Protein AF-A0A956R3V5-F1 (afdb_monomer)

pLDDT: mean 89.57, std 8.92, range [54.41, 97.88]

Foldseek 3Di:
DDDDDDDDDDCCVQPVVQVVCCVVPVGGDGDPALCVVCVVPNQDFQDADQFDFDDDDPVDPVQDKDKDKDWAQKDKGQQDSDVVQSVCRVVVDDDHDPSMDMQDVHTFMAIFIDDDPVDTRRRDPDDDSPDPDGGGRTSD

Secondary structure (DSSP, 8-state):
----------HHHH-HHHHHHHHHHS-------HHHHHTTSTT------S----------TT-----EEEE----EEE-S--HHHHHHHHH--SPPPTTEEE-TT-S-EEEE----SSS--SSSSS--TT-SSPPTTTT-

Structure (mmCIF, N/CA/C/O backbone):
data_AF-A0A956R3V5-F1
#
_entry.id   AF-A0A956R3V5-F1
#
loop_
_atom_site.group_PDB
_atom_site.id
_atom_site.type_symbol
_atom_site.label_atom_id
_atom_site.label_alt_id
_atom_site.label_comp_id
_atom_site.label_asym_id
_atom_site.label_entity_id
_atom_site.label_seq_id
_atom_site.pdbx_PDB_ins_code
_atom_site.Cartn_x
_atom_site.Cartn_y
_atom_site.Cartn_z
_atom_site.occupancy
_atom_site.B_iso_or_equiv
_atom_site.auth_seq_id
_atom_site.auth_comp_id
_atom_site.auth_asym_id
_atom_site.auth_atom_id
_atom_site.pdbx_PDB_model_num
ATOM 1 N N . ARG A 1 1 ? -3.798 -17.991 17.620 1.00 79.06 1 ARG A N 1
ATOM 2 C CA . ARG A 1 1 ? -3.211 -17.779 16.273 1.00 79.06 1 ARG A CA 1
ATOM 3 C C . ARG A 1 1 ? -3.857 -16.530 15.685 1.00 79.06 1 ARG A C 1
ATOM 5 O O . ARG A 1 1 ? -5.022 -16.311 15.993 1.00 79.06 1 ARG A O 1
ATOM 12 N N . ARG A 1 2 ? -3.120 -15.676 14.964 1.00 89.25 2 ARG A N 1
ATOM 13 C CA . ARG A 1 2 ? -3.731 -14.530 14.262 1.00 89.25 2 ARG A CA 1
ATOM 14 C C . ARG A 1 2 ? -4.440 -15.029 12.998 1.00 89.25 2 ARG A C 1
ATOM 16 O O . ARG A 1 2 ? -4.139 -16.130 12.544 1.00 89.25 2 ARG A O 1
ATOM 23 N N . LEU A 1 3 ? -5.392 -14.250 12.492 1.00 93.88 3 LEU A N 1
ATOM 24 C CA . LEU A 1 3 ? -6.035 -14.513 11.206 1.00 93.88 3 LEU A CA 1
ATOM 25 C C . LEU A 1 3 ? -5.148 -13.940 10.098 1.00 93.88 3 LEU A C 1
ATOM 27 O O . LEU A 1 3 ? -4.663 -12.817 10.227 1.00 93.88 3 LEU A O 1
ATOM 31 N N . GLU A 1 4 ? -4.921 -14.722 9.049 1.00 94.44 4 GLU A N 1
ATOM 32 C CA . GLU A 1 4 ? -4.066 -14.369 7.914 1.00 94.44 4 GLU A CA 1
ATOM 33 C C . GLU A 1 4 ? -4.952 -14.212 6.675 1.00 94.44 4 GLU A C 1
ATOM 35 O O . GLU A 1 4 ? -5.788 -15.073 6.399 1.00 94.44 4 GLU A O 1
ATOM 40 N N . ILE A 1 5 ? -4.803 -13.091 5.966 1.00 94.06 5 ILE A N 1
ATOM 41 C CA . ILE A 1 5 ? -5.626 -12.724 4.809 1.00 94.06 5 ILE A CA 1
ATOM 42 C C . ILE A 1 5 ? -4.683 -12.371 3.661 1.00 94.06 5 ILE A C 1
ATOM 44 O O . ILE A 1 5 ? -3.777 -11.560 3.839 1.00 94.06 5 ILE A O 1
ATOM 48 N N . ASN A 1 6 ? -4.927 -12.955 2.489 1.00 94.56 6 ASN A N 1
ATOM 49 C CA . ASN A 1 6 ? -4.299 -12.551 1.234 1.00 94.56 6 ASN A CA 1
ATOM 50 C C . ASN A 1 6 ? -5.351 -11.874 0.359 1.00 94.56 6 ASN A C 1
ATOM 52 O O . ASN A 1 6 ? -6.445 -12.412 0.192 1.00 94.56 6 ASN A O 1
ATOM 56 N N . ARG A 1 7 ? -5.014 -10.714 -0.208 1.00 93.81 7 ARG A N 1
ATOM 57 C CA . ARG A 1 7 ? -5.881 -9.972 -1.125 1.00 93.81 7 ARG A CA 1
ATOM 58 C C . ARG A 1 7 ? -5.042 -9.400 -2.259 1.00 93.81 7 ARG A C 1
ATOM 60 O O . ARG A 1 7 ? -4.039 -8.742 -2.002 1.00 93.81 7 ARG A O 1
ATOM 67 N N . GLN A 1 8 ? -5.467 -9.653 -3.490 1.00 94.94 8 GLN A N 1
ATOM 68 C CA . GLN A 1 8 ? -4.929 -9.008 -4.682 1.00 94.94 8 GLN A CA 1
ATOM 69 C C . GLN A 1 8 ? -5.801 -7.795 -5.002 1.00 94.94 8 GLN A C 1
ATOM 71 O O . GLN A 1 8 ? -7.025 -7.875 -4.913 1.00 94.94 8 GLN A O 1
ATOM 76 N N . ILE A 1 9 ? -5.172 -6.663 -5.310 1.00 96.00 9 ILE A N 1
ATOM 77 C CA . ILE A 1 9 ? -5.863 -5.390 -5.515 1.00 96.00 9 ILE A CA 1
ATOM 78 C C . ILE A 1 9 ? -5.397 -4.833 -6.853 1.00 96.00 9 ILE A C 1
ATOM 80 O O . ILE A 1 9 ? -4.219 -4.531 -7.026 1.00 96.00 9 ILE A O 1
ATOM 84 N N . SER A 1 10 ? -6.325 -4.714 -7.799 1.00 96.00 10 SER A N 1
ATOM 85 C CA . SER A 1 10 ? -6.060 -4.081 -9.086 1.00 96.00 10 SER A CA 1
ATOM 86 C C . SER A 1 10 ? -6.159 -2.565 -8.944 1.00 96.00 10 SER A C 1
ATOM 88 O O . SER A 1 10 ? -7.191 -2.057 -8.505 1.00 96.00 10 SER A O 1
ATOM 90 N N . LEU A 1 11 ? -5.119 -1.829 -9.351 1.00 96.06 11 LEU A N 1
ATOM 91 C CA . LEU A 1 11 ? -5.170 -0.363 -9.368 1.00 96.06 11 LEU A CA 1
ATOM 92 C C . LEU A 1 11 ? -6.264 0.146 -10.318 1.00 96.06 11 LEU A C 1
ATOM 94 O O . LEU A 1 11 ? -6.899 1.149 -10.022 1.00 96.06 11 LEU A O 1
ATOM 98 N N . LEU A 1 12 ? -6.536 -0.578 -11.412 1.00 96.06 12 LEU A N 1
ATOM 99 C CA . LEU A 1 12 ? -7.621 -0.248 -12.339 1.00 96.06 12 LEU A CA 1
ATOM 100 C C . LEU A 1 12 ? -8.997 -0.305 -11.660 1.00 96.06 12 LEU A C 1
ATOM 102 O O . LEU A 1 12 ? -9.853 0.514 -11.968 1.00 96.06 12 LEU A O 1
ATOM 106 N N . GLU A 1 13 ? -9.222 -1.266 -10.762 1.00 95.44 13 GLU A N 1
ATOM 107 C CA . GLU A 1 13 ? -10.497 -1.401 -10.041 1.00 95.44 13 GLU A CA 1
ATOM 108 C C . GLU A 1 13 ? -10.583 -0.453 -8.843 1.00 95.44 13 GLU A C 1
ATOM 110 O O . GLU A 1 13 ? -11.659 0.057 -8.535 1.00 95.44 13 GLU A O 1
ATOM 115 N N . LEU A 1 14 ? -9.452 -0.226 -8.171 1.00 96.50 14 LEU A N 1
ATOM 116 C CA . LEU A 1 14 ? -9.360 0.633 -6.997 1.00 96.50 14 LEU A CA 1
ATOM 117 C C . LEU A 1 14 ? -9.515 2.114 -7.361 1.00 96.50 14 LEU A C 1
ATOM 119 O O . LEU A 1 14 ? -10.334 2.812 -6.768 1.00 96.50 14 LEU A O 1
ATOM 123 N N . ASP A 1 15 ? -8.702 2.590 -8.306 1.00 97.44 15 ASP A N 1
ATOM 124 C C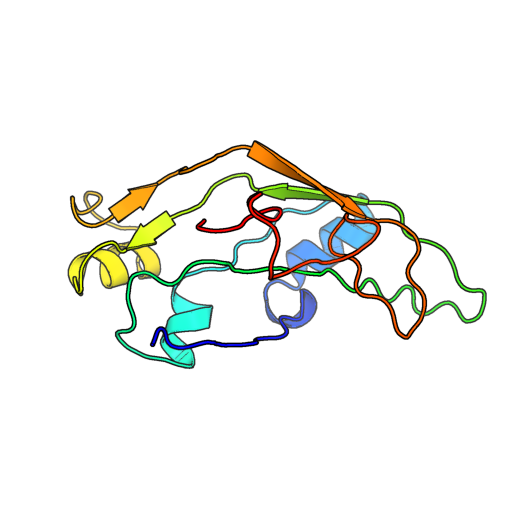A . ASP A 1 15 ? -8.661 3.982 -8.742 1.00 97.44 15 ASP A CA 1
ATOM 125 C C . ASP A 1 15 ? -8.182 4.072 -10.210 1.00 97.44 15 ASP A C 1
ATOM 127 O O . ASP A 1 15 ? -6.984 4.218 -10.492 1.00 97.44 15 ASP A O 1
ATOM 131 N N . PRO A 1 16 ? -9.120 4.025 -11.178 1.00 97.38 16 PRO A N 1
ATOM 132 C CA . PRO A 1 16 ? -8.795 4.164 -12.594 1.00 97.38 16 PRO A CA 1
ATOM 133 C C . PRO A 1 16 ? -8.081 5.482 -12.925 1.00 97.38 16 PRO A C 1
ATOM 135 O O . PRO A 1 16 ? -7.309 5.546 -13.883 1.00 97.38 16 PRO A O 1
ATOM 138 N N . LEU A 1 17 ? -8.338 6.550 -12.161 1.00 97.88 17 LEU A N 1
ATOM 139 C CA . LEU A 1 17 ? -7.722 7.850 -12.402 1.00 97.88 17 LEU A CA 1
ATOM 140 C C . LEU A 1 17 ? -6.253 7.841 -11.973 1.00 97.88 17 LEU A C 1
ATOM 142 O O . LEU A 1 17 ? -5.420 8.387 -12.697 1.00 97.88 17 LEU A O 1
ATOM 146 N N . ALA A 1 18 ? -5.923 7.198 -10.851 1.00 97.69 18 ALA A N 1
ATOM 147 C CA . ALA A 1 18 ? -4.539 6.989 -10.432 1.00 97.69 18 ALA A CA 1
ATOM 148 C C . ALA A 1 18 ? -3.754 6.188 -11.482 1.00 97.69 18 ALA A C 1
ATOM 150 O O . ALA A 1 18 ? -2.636 6.569 -11.828 1.00 97.69 18 ALA A O 1
ATOM 151 N N . LEU A 1 19 ? -4.357 5.149 -12.072 1.00 96.06 19 LEU A N 1
ATOM 152 C CA . LEU A 1 19 ? -3.725 4.403 -13.163 1.00 96.06 19 LEU A CA 1
ATOM 153 C C . LEU A 1 19 ? -3.458 5.288 -14.392 1.00 96.06 19 LEU A C 1
ATOM 155 O O . LEU A 1 19 ? -2.355 5.270 -14.938 1.00 96.06 19 LEU A O 1
ATOM 159 N N . LEU A 1 20 ? -4.433 6.102 -14.805 1.00 96.25 20 LEU A N 1
ATOM 160 C CA . LEU A 1 20 ? -4.246 7.047 -15.913 1.00 96.25 20 LEU A CA 1
ATOM 161 C C . LEU A 1 20 ? -3.137 8.066 -15.615 1.00 96.25 20 LEU A C 1
ATOM 163 O O . LEU A 1 20 ? -2.362 8.419 -16.503 1.00 96.25 20 LEU A O 1
ATOM 167 N N . GLN A 1 21 ? -3.036 8.539 -14.370 1.00 97.19 21 GLN A N 1
ATOM 168 C CA . GLN A 1 21 ? -1.952 9.428 -13.949 1.00 97.19 21 GLN A CA 1
ATOM 169 C C . GLN A 1 21 ? -0.595 8.731 -14.007 1.00 97.19 21 GLN A C 1
ATOM 171 O O . GLN A 1 21 ? 0.348 9.321 -14.531 1.00 97.19 21 GLN A O 1
ATOM 176 N N . LEU A 1 22 ? -0.512 7.480 -13.549 1.00 94.50 22 LEU A N 1
ATOM 177 C CA . LEU A 1 22 ? 0.704 6.680 -13.625 1.00 94.50 22 LEU A CA 1
ATOM 178 C C . LEU A 1 22 ? 1.167 6.527 -15.078 1.00 94.50 22 LEU A C 1
ATOM 180 O O . LEU A 1 22 ? 2.327 6.792 -15.377 1.00 94.50 22 LEU A O 1
ATOM 184 N N . GLN A 1 23 ? 0.252 6.196 -15.991 1.00 92.44 23 GLN A N 1
ATOM 185 C CA . GLN A 1 23 ? 0.551 6.059 -17.420 1.00 92.44 23 GLN A CA 1
ATOM 186 C C . GLN A 1 23 ? 0.970 7.386 -18.069 1.00 92.44 23 GLN A C 1
ATOM 188 O O . GLN A 1 23 ? 1.873 7.412 -18.900 1.00 92.44 23 GLN A O 1
ATOM 193 N N . ALA A 1 24 ? 0.327 8.497 -17.700 1.00 95.31 24 ALA A N 1
ATOM 194 C CA . ALA A 1 24 ? 0.578 9.797 -18.320 1.00 95.31 24 ALA A CA 1
ATOM 195 C C . ALA A 1 24 ? 1.801 10.536 -17.749 1.00 95.31 24 ALA A C 1
ATOM 197 O O . ALA A 1 24 ? 2.439 11.306 -18.466 1.00 95.31 24 ALA A O 1
ATOM 198 N N . LYS A 1 25 ? 2.095 10.368 -16.455 1.00 96.50 25 LYS A N 1
ATOM 199 C CA . LYS A 1 25 ? 3.101 11.156 -15.717 1.00 96.50 25 LYS A CA 1
ATOM 200 C C . LYS A 1 25 ? 4.251 10.322 -15.155 1.00 96.50 25 LYS A C 1
ATOM 202 O O . LYS A 1 25 ? 5.244 10.903 -14.730 1.00 96.50 25 LYS A O 1
ATOM 207 N N . GLY A 1 26 ? 4.118 8.996 -15.117 1.00 93.19 26 GLY A N 1
ATOM 208 C CA . GLY A 1 26 ? 5.079 8.095 -14.477 1.00 93.19 26 GLY A CA 1
ATOM 209 C C . GLY A 1 26 ? 4.968 8.037 -12.950 1.00 93.19 26 GLY A C 1
ATOM 210 O O . GLY A 1 26 ? 5.812 7.425 -12.304 1.00 93.19 26 GLY A O 1
ATOM 211 N N . SER A 1 27 ? 3.951 8.666 -12.353 1.00 95.81 27 SER A N 1
ATOM 212 C CA . SER A 1 27 ? 3.688 8.601 -10.914 1.00 95.81 27 SER A CA 1
ATOM 213 C C . SER A 1 27 ? 2.202 8.747 -10.598 1.00 95.81 27 SER A C 1
ATOM 215 O O . SER A 1 27 ? 1.445 9.377 -11.342 1.00 95.81 27 SER A O 1
ATOM 217 N N . CYS A 1 28 ? 1.788 8.160 -9.480 1.00 97.50 28 CYS A N 1
ATOM 218 C CA . CYS A 1 28 ? 0.441 8.278 -8.940 1.00 97.50 28 CYS A CA 1
ATOM 219 C C . CYS A 1 28 ? 0.455 8.098 -7.421 1.00 97.50 28 CYS A C 1
ATOM 221 O O . CYS A 1 28 ? 1.379 7.506 -6.864 1.00 97.50 28 CYS A O 1
ATOM 223 N N . GLU A 1 29 ? -0.614 8.546 -6.775 1.00 97.75 29 GLU A N 1
ATOM 224 C CA . GLU A 1 29 ? -0.928 8.217 -5.389 1.00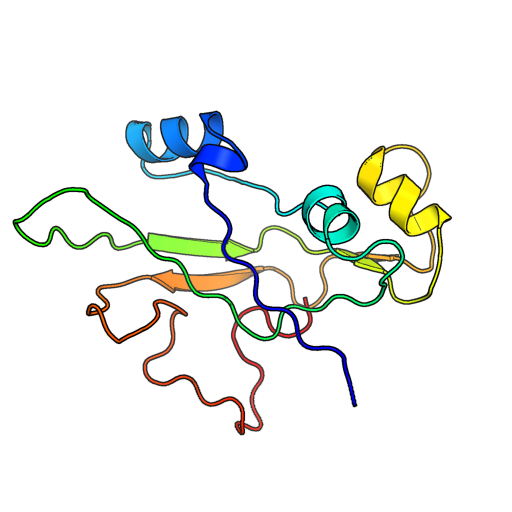 97.75 29 GLU A CA 1
ATOM 225 C C . GLU A 1 29 ? -2.249 7.448 -5.365 1.00 97.75 29 GLU A C 1
ATOM 227 O O . GLU A 1 29 ? -3.133 7.704 -6.181 1.00 97.75 29 GLU A O 1
ATOM 232 N N . PHE A 1 30 ? -2.372 6.497 -4.447 1.00 97.25 30 PHE A N 1
ATOM 233 C CA . PHE A 1 30 ? -3.597 5.735 -4.228 1.00 97.25 30 PHE A CA 1
ATOM 234 C C . PHE A 1 30 ? -3.727 5.384 -2.744 1.00 97.25 30 PHE A C 1
ATOM 236 O O . PHE A 1 30 ? -2.740 5.371 -2.003 1.00 97.25 30 PHE A O 1
ATOM 243 N N . GLU A 1 31 ? -4.949 5.091 -2.306 1.00 95.88 31 GLU A N 1
ATOM 244 C CA . GLU A 1 31 ? -5.250 4.748 -0.917 1.00 95.88 31 GLU A CA 1
ATOM 245 C C . GLU A 1 31 ? -5.903 3.368 -0.824 1.00 95.88 31 GLU A C 1
ATOM 247 O O . GLU A 1 31 ? -6.879 3.068 -1.508 1.00 95.88 31 GLU A O 1
ATOM 252 N N . LEU A 1 32 ? -5.388 2.534 0.082 1.00 95.06 32 LEU A N 1
ATOM 253 C CA . LEU A 1 32 ? -6.040 1.295 0.496 1.00 95.06 32 LEU A CA 1
ATOM 254 C C . LEU A 1 32 ? -6.912 1.585 1.723 1.00 95.06 32 LEU A C 1
ATOM 256 O O . LEU A 1 32 ? -6.476 1.428 2.863 1.00 95.06 32 LEU A O 1
ATOM 260 N N . GLY A 1 33 ? -8.125 2.077 1.473 1.00 93.12 33 GLY A N 1
ATOM 261 C CA . GLY A 1 33 ? -9.039 2.532 2.522 1.00 93.12 33 GLY A CA 1
ATOM 262 C C . GLY A 1 33 ? -9.703 1.403 3.320 1.00 93.12 33 GLY A C 1
ATOM 263 O O . GLY A 1 33 ? -9.779 0.257 2.880 1.00 93.12 33 GLY A O 1
ATOM 264 N N . GLU A 1 34 ? -10.269 1.753 4.480 1.00 92.38 34 GLU A N 1
ATOM 265 C CA . GLU A 1 34 ? -10.954 0.812 5.387 1.00 92.38 34 GLU A CA 1
ATOM 266 C C . GLU A 1 34 ? -12.091 0.041 4.694 1.00 92.38 34 GLU A C 1
ATOM 268 O O . GLU A 1 34 ? -12.249 -1.158 4.914 1.00 92.38 34 GLU A O 1
ATOM 273 N N . ALA A 1 35 ? -12.829 0.699 3.792 1.00 91.69 35 ALA A N 1
ATOM 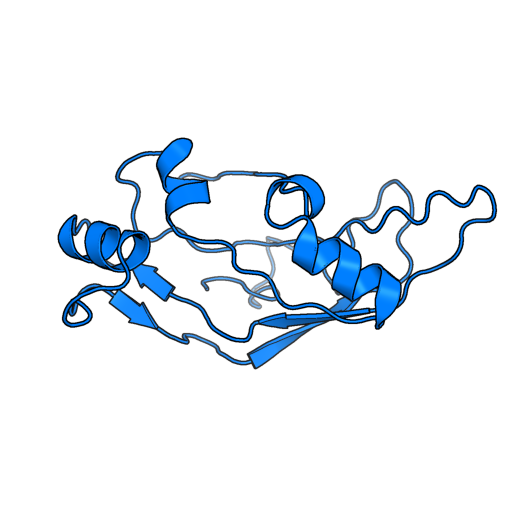274 C CA . ALA A 1 35 ? -13.935 0.092 3.048 1.00 91.69 35 ALA A CA 1
ATOM 275 C C . ALA A 1 35 ? -13.508 -1.153 2.254 1.00 91.69 35 ALA A C 1
ATOM 277 O O . ALA A 1 35 ? -14.270 -2.114 2.165 1.00 91.69 35 ALA A O 1
ATOM 278 N N . LEU A 1 36 ? -12.282 -1.152 1.715 1.00 93.00 36 LEU A N 1
ATOM 279 C CA . LEU A 1 36 ? -11.754 -2.253 0.913 1.00 93.00 36 LEU A CA 1
ATOM 280 C C . LEU A 1 36 ? -11.636 -3.548 1.726 1.00 93.00 36 LEU A C 1
ATOM 282 O O . LEU A 1 36 ? -11.859 -4.630 1.190 1.00 93.00 36 LEU A O 1
ATOM 286 N N . PHE A 1 37 ? -11.283 -3.435 3.008 1.00 92.12 37 PHE A N 1
ATOM 287 C CA . PHE A 1 37 ? -11.053 -4.579 3.892 1.00 92.12 37 PHE A CA 1
ATOM 288 C C . PHE A 1 37 ? -12.276 -4.933 4.738 1.00 92.12 37 PHE A C 1
ATOM 290 O O . PHE A 1 37 ? -12.462 -6.100 5.087 1.00 92.12 37 PHE A O 1
ATOM 297 N N . ASP A 1 38 ? -13.105 -3.945 5.075 1.00 90.88 38 ASP A N 1
ATOM 298 C CA . ASP A 1 38 ? -14.335 -4.177 5.830 1.00 90.88 38 ASP A CA 1
ATOM 299 C C . ASP A 1 38 ? -15.403 -4.877 4.977 1.00 90.88 38 ASP A C 1
ATOM 301 O O . ASP A 1 38 ? -16.195 -5.642 5.515 1.00 90.88 38 ASP A O 1
ATOM 305 N N . TYR A 1 39 ? -15.370 -4.709 3.648 1.00 90.31 39 TYR A N 1
ATOM 306 C CA . TYR A 1 39 ? -16.242 -5.447 2.727 1.00 90.31 39 TYR A CA 1
ATOM 307 C C . TYR A 1 39 ? -16.029 -6.970 2.794 1.00 90.31 39 TYR A C 1
ATOM 309 O O . TYR A 1 39 ? -16.997 -7.728 2.813 1.00 90.31 39 TYR A O 1
ATOM 317 N N . ASP A 1 40 ? -14.774 -7.424 2.862 1.00 90.56 40 ASP A N 1
ATOM 318 C CA . ASP A 1 40 ? -14.455 -8.855 2.951 1.00 90.56 40 ASP A CA 1
ATOM 319 C C . ASP A 1 40 ? -14.665 -9.409 4.366 1.00 90.56 40 ASP A C 1
ATOM 321 O O . ASP A 1 40 ? -15.162 -10.521 4.549 1.00 90.56 40 ASP A O 1
ATOM 325 N N . PHE A 1 41 ? -14.229 -8.646 5.374 1.00 91.75 41 PHE A N 1
ATOM 326 C CA . PHE A 1 41 ? -14.191 -9.081 6.768 1.00 91.75 41 PHE A CA 1
ATOM 327 C C . PHE A 1 41 ? -14.714 -7.986 7.704 1.00 91.75 41 PHE A C 1
ATOM 329 O O . PHE A 1 41 ? -13.907 -7.321 8.372 1.00 91.75 41 PHE A O 1
ATOM 336 N N . PRO A 1 42 ? -16.046 -7.812 7.787 1.00 89.12 42 PRO A N 1
ATOM 337 C CA . PRO A 1 42 ? -16.655 -6.778 8.609 1.00 89.12 42 PRO A CA 1
ATOM 338 C C . PRO A 1 42 ? -16.259 -6.891 10.083 1.00 89.12 42 PRO A C 1
ATOM 340 O O . PRO A 1 42 ? -16.300 -7.971 10.678 1.00 89.12 42 PRO A O 1
ATOM 343 N N . GLY A 1 43 ? -15.897 -5.764 10.696 1.00 85.81 43 GLY A N 1
ATOM 344 C CA . GLY A 1 43 ? -15.652 -5.676 12.141 1.00 85.81 43 GLY A CA 1
ATOM 345 C C . GLY A 1 43 ? -14.310 -6.242 12.615 1.00 85.81 43 GLY A C 1
ATOM 346 O O . GLY A 1 43 ? -14.028 -6.234 13.818 1.00 85.81 43 GLY A O 1
ATOM 347 N N . HIS A 1 44 ? -13.450 -6.702 11.703 1.00 91.81 44 HIS A N 1
ATOM 348 C CA . HIS A 1 44 ? -12.053 -6.948 12.043 1.00 91.81 44 HIS A CA 1
ATOM 349 C C . HIS A 1 44 ? -11.369 -5.628 12.418 1.00 91.81 44 HIS A C 1
ATOM 351 O O . HIS A 1 44 ? -11.551 -4.597 11.785 1.00 91.81 44 HIS A O 1
ATOM 357 N N . TYR A 1 45 ? -10.531 -5.677 13.446 1.00 92.69 45 TYR A N 1
ATOM 358 C CA . TYR A 1 45 ? -9.681 -4.567 13.859 1.00 92.69 45 TYR A CA 1
ATOM 359 C C . TYR A 1 45 ? -8.236 -5.051 13.927 1.00 92.69 45 TYR A C 1
ATOM 361 O O . TYR A 1 45 ? -7.958 -6.252 13.872 1.00 92.69 45 TYR A O 1
ATOM 369 N N . ARG A 1 46 ? -7.297 -4.113 14.062 1.00 93.75 46 ARG A N 1
ATOM 370 C CA . ARG A 1 46 ? -5.861 -4.399 14.143 1.00 93.75 46 ARG A CA 1
ATOM 371 C C . ARG A 1 46 ? -5.342 -5.176 12.922 1.00 93.75 46 ARG A C 1
ATOM 373 O O . ARG A 1 46 ? -4.467 -6.032 13.063 1.00 93.75 46 ARG A O 1
ATOM 380 N N . ARG A 1 47 ? -5.890 -4.869 11.737 1.00 93.69 47 ARG A N 1
ATOM 381 C CA . ARG A 1 47 ? -5.425 -5.379 10.440 1.00 93.69 47 ARG A CA 1
ATOM 382 C C . ARG A 1 47 ? -4.058 -4.769 10.149 1.00 93.69 47 ARG A C 1
ATOM 384 O O . ARG A 1 47 ? -3.940 -3.556 10.102 1.00 93.69 47 ARG A O 1
ATOM 391 N N . GLN A 1 48 ? -3.041 -5.609 10.031 1.00 94.69 48 GLN A N 1
ATOM 392 C CA . GLN A 1 48 ? -1.662 -5.184 9.828 1.00 94.69 48 GLN A CA 1
ATOM 393 C C . GLN A 1 48 ? -1.124 -5.844 8.574 1.00 94.69 48 GLN A C 1
ATOM 395 O O . GLN A 1 48 ? -1.333 -7.045 8.380 1.00 94.69 48 GLN A O 1
ATOM 400 N N . ILE A 1 49 ? -0.380 -5.090 7.774 1.00 95.44 49 ILE A N 1
ATOM 401 C CA . ILE A 1 49 ? 0.356 -5.667 6.653 1.00 95.44 49 ILE A CA 1
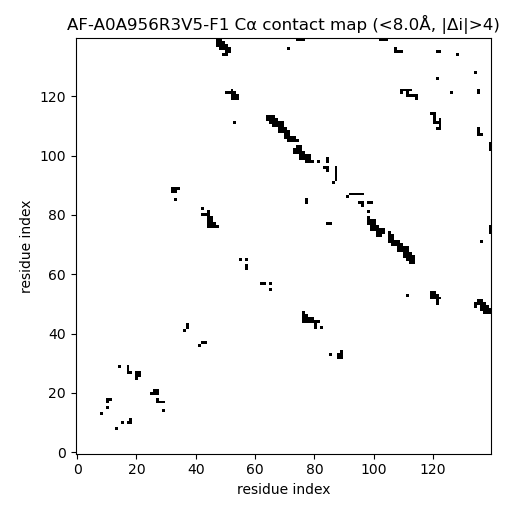ATOM 402 C C . ILE A 1 49 ? 1.420 -6.613 7.217 1.00 95.44 49 ILE A C 1
ATOM 404 O O . ILE A 1 49 ? 2.172 -6.249 8.126 1.00 95.44 49 ILE A O 1
ATOM 408 N N . LYS A 1 50 ? 1.483 -7.841 6.689 1.00 95.38 50 LYS A N 1
ATOM 409 C CA . LYS A 1 50 ? 2.623 -8.741 6.924 1.00 95.38 50 LYS A CA 1
ATOM 410 C C . LYS A 1 50 ? 3.668 -8.585 5.823 1.00 95.38 50 LYS A C 1
ATOM 412 O O . LYS A 1 50 ? 4.843 -8.435 6.133 1.00 95.38 50 LYS A O 1
ATOM 417 N N . THR A 1 51 ? 3.221 -8.585 4.573 1.00 95.25 51 THR A N 1
ATOM 418 C CA . THR A 1 51 ? 4.020 -8.391 3.356 1.00 95.25 51 THR A CA 1
ATOM 419 C C . THR A 1 51 ? 3.136 -7.792 2.273 1.00 95.25 51 THR A C 1
ATOM 421 O O . THR A 1 51 ? 1.925 -8.018 2.289 1.00 95.25 51 THR A O 1
ATOM 424 N N . LEU A 1 52 ? 3.734 -7.106 1.305 1.00 95.00 52 LEU A N 1
ATOM 425 C CA . LEU A 1 52 ? 3.073 -6.723 0.061 1.00 95.00 52 LEU A CA 1
ATOM 426 C C . LEU A 1 52 ? 4.042 -6.920 -1.103 1.00 95.00 52 LEU A C 1
ATOM 428 O O . LEU A 1 52 ? 5.248 -6.811 -0.911 1.00 95.00 52 LEU A O 1
ATOM 432 N N . ALA A 1 53 ? 3.499 -7.182 -2.284 1.00 93.75 53 ALA A N 1
ATOM 433 C CA . ALA A 1 53 ? 4.239 -7.214 -3.538 1.00 93.75 53 ALA A CA 1
ATOM 434 C C . ALA A 1 53 ? 3.449 -6.450 -4.606 1.00 93.75 53 ALA A C 1
ATOM 436 O O . ALA A 1 53 ? 2.228 -6.313 -4.477 1.00 93.75 53 ALA A O 1
ATOM 437 N N . VAL A 1 54 ? 4.142 -5.936 -5.621 1.00 92.88 54 VAL A N 1
ATOM 438 C CA . VAL A 1 54 ? 3.542 -5.142 -6.700 1.00 92.88 54 VAL A CA 1
ATOM 439 C C . VAL A 1 54 ? 3.837 -5.768 -8.054 1.00 92.88 54 VAL A C 1
ATOM 441 O O . VAL A 1 54 ? 4.974 -5.749 -8.517 1.00 92.88 54 VAL A O 1
ATOM 444 N N . ASP A 1 55 ? 2.790 -6.216 -8.732 1.00 90.19 55 ASP A N 1
ATOM 445 C CA . ASP A 1 55 ? 2.898 -6.704 -10.103 1.00 90.19 55 ASP A CA 1
ATOM 446 C C . ASP A 1 55 ? 2.585 -5.552 -11.071 1.00 90.19 55 ASP A C 1
ATOM 448 O O . ASP A 1 55 ? 1.560 -4.876 -10.940 1.00 90.19 55 ASP A O 1
ATOM 452 N N . ILE A 1 56 ? 3.479 -5.311 -12.034 1.00 87.06 56 ILE A N 1
ATOM 453 C CA . ILE A 1 56 ? 3.317 -4.284 -13.072 1.00 87.06 56 ILE A CA 1
ATOM 454 C C . ILE A 1 56 ? 3.276 -4.990 -14.423 1.00 87.06 56 ILE A C 1
ATOM 456 O O . ILE A 1 56 ? 4.308 -5.417 -14.935 1.00 87.06 56 ILE A O 1
ATOM 460 N N . ASP A 1 57 ? 2.083 -5.092 -15.003 1.00 82.94 57 ASP A N 1
ATOM 461 C CA . ASP A 1 57 ? 1.904 -5.609 -16.358 1.00 82.94 57 ASP A CA 1
ATOM 462 C C . ASP A 1 57 ? 2.087 -4.475 -17.376 1.00 82.94 57 ASP A C 1
ATOM 464 O O . ASP A 1 57 ? 1.311 -3.515 -17.409 1.00 82.94 57 ASP A O 1
ATOM 468 N N . THR A 1 58 ? 3.139 -4.566 -18.191 1.00 77.88 58 THR A N 1
ATOM 469 C CA . THR A 1 58 ? 3.443 -3.592 -19.249 1.00 77.88 58 THR A CA 1
ATOM 470 C C . THR A 1 58 ? 2.805 -3.957 -20.590 1.00 77.88 58 THR A C 1
ATOM 472 O O . THR A 1 58 ? 2.872 -3.159 -21.522 1.00 77.88 58 THR A O 1
ATOM 475 N N . GLY A 1 59 ? 2.166 -5.129 -20.709 1.00 71.69 59 GLY A N 1
ATOM 476 C CA . GLY A 1 59 ? 1.527 -5.605 -21.941 1.00 71.69 59 GLY A CA 1
ATOM 477 C C . GLY A 1 59 ? 2.487 -5.893 -23.104 1.00 71.69 59 GLY A C 1
ATOM 478 O O . GLY A 1 59 ? 2.044 -6.314 -24.174 1.00 71.69 59 GLY A O 1
ATOM 479 N N . ASP A 1 60 ? 3.791 -5.683 -22.912 1.00 63.38 60 ASP A N 1
ATOM 480 C CA . ASP A 1 60 ? 4.816 -5.824 -23.939 1.00 63.38 60 ASP A CA 1
ATOM 481 C C . ASP A 1 60 ? 5.401 -7.243 -23.934 1.00 63.38 60 ASP A C 1
ATOM 483 O O . ASP A 1 60 ? 6.056 -7.678 -22.986 1.00 63.38 60 ASP A O 1
ATOM 487 N N . ALA A 1 61 ? 5.248 -7.957 -25.053 1.00 57.19 61 ALA A N 1
ATOM 488 C CA . ALA A 1 61 ? 5.858 -9.276 -25.266 1.00 57.19 61 ALA A CA 1
ATOM 489 C C . ALA A 1 61 ? 7.403 -9.242 -25.278 1.00 57.19 61 ALA A C 1
ATOM 491 O O . ALA A 1 61 ? 8.051 -10.288 -25.284 1.00 57.19 61 ALA A O 1
ATOM 492 N N . THR A 1 62 ? 7.994 -8.045 -25.316 1.00 55.47 62 THR A N 1
ATOM 493 C CA . THR A 1 62 ? 9.439 -7.786 -25.300 1.00 55.47 62 THR A CA 1
ATOM 494 C C . THR A 1 62 ? 10.032 -7.759 -23.889 1.00 55.47 62 THR A C 1
ATOM 496 O O . THR A 1 62 ? 11.253 -7.682 -23.770 1.00 55.47 62 THR A O 1
ATOM 499 N N . GLY A 1 63 ? 9.205 -7.851 -22.838 1.00 54.41 63 GLY A N 1
ATOM 500 C CA . GLY A 1 63 ? 9.670 -7.898 -21.450 1.00 54.41 63 GLY A CA 1
ATOM 501 C C . GLY A 1 63 ? 10.161 -6.548 -20.926 1.00 54.41 63 GLY A C 1
ATOM 502 O O . GLY A 1 63 ? 11.151 -6.502 -20.201 1.00 54.41 63 GLY A O 1
ATOM 503 N N . ALA A 1 64 ? 9.514 -5.445 -21.320 1.00 57.69 64 ALA A N 1
ATOM 504 C CA . ALA A 1 64 ? 9.879 -4.111 -20.854 1.00 57.69 64 ALA A CA 1
ATOM 505 C C . ALA A 1 64 ? 9.854 -4.040 -19.315 1.00 57.69 64 ALA A C 1
ATOM 507 O O . ALA A 1 64 ? 8.807 -4.211 -18.687 1.00 57.69 64 ALA A O 1
ATOM 508 N N . GLU A 1 65 ? 11.023 -3.789 -18.722 1.00 68.62 65 GLU A N 1
ATOM 509 C CA . GLU A 1 65 ? 11.214 -3.705 -17.276 1.00 68.62 65 GLU A CA 1
ATOM 510 C C . GLU A 1 65 ? 10.732 -2.347 -16.748 1.00 68.62 65 GLU A C 1
ATOM 512 O O . GLU A 1 65 ? 11.250 -1.292 -17.126 1.00 68.62 65 GLU A O 1
ATOM 517 N N . ALA A 1 66 ? 9.752 -2.365 -15.845 1.00 77.19 66 ALA A N 1
ATOM 518 C CA . ALA A 1 66 ? 9.308 -1.174 -15.134 1.00 77.19 66 ALA A CA 1
ATOM 519 C C . ALA A 1 66 ? 10.027 -1.077 -13.782 1.00 77.19 66 ALA A C 1
ATOM 521 O O . ALA A 1 66 ? 9.722 -1.814 -12.846 1.00 77.19 66 ALA A O 1
ATOM 522 N N . ASN A 1 67 ? 10.972 -0.143 -13.677 1.00 89.19 67 ASN A N 1
ATOM 523 C CA . ASN A 1 67 ? 11.566 0.228 -12.395 1.00 89.19 67 ASN A CA 1
ATOM 524 C C . ASN A 1 67 ? 10.707 1.303 -11.727 1.00 89.19 67 ASN A C 1
ATOM 526 O O . ASN A 1 67 ? 10.360 2.304 -12.358 1.00 89.19 67 ASN A O 1
ATOM 530 N N . ALA A 1 68 ? 10.392 1.123 -10.447 1.00 92.69 68 ALA A N 1
ATOM 531 C CA . ALA A 1 68 ? 9.545 2.051 -9.703 1.00 92.69 68 ALA A CA 1
ATOM 532 C C . ALA A 1 68 ? 9.950 2.144 -8.226 1.00 92.69 68 ALA A C 1
ATOM 534 O O . ALA A 1 68 ? 10.743 1.355 -7.716 1.00 92.69 68 ALA A O 1
ATOM 535 N N . MET A 1 69 ? 9.387 3.127 -7.528 1.00 95.81 69 MET A N 1
ATOM 536 C CA . MET A 1 69 ? 9.495 3.255 -6.079 1.00 95.81 69 MET A CA 1
ATOM 537 C C . MET A 1 69 ? 8.092 3.277 -5.489 1.00 95.81 69 MET A C 1
ATOM 539 O O . MET A 1 69 ? 7.271 4.105 -5.881 1.00 95.81 69 MET A O 1
ATOM 543 N N . LEU A 1 70 ? 7.827 2.379 -4.541 1.00 96.31 70 LEU A N 1
ATOM 544 C CA . LEU A 1 70 ? 6.610 2.417 -3.742 1.00 96.31 70 LEU A CA 1
ATOM 545 C C . LEU A 1 70 ? 6.940 3.023 -2.383 1.00 96.31 70 LEU A C 1
ATOM 547 O O . LEU A 1 70 ? 7.745 2.464 -1.638 1.00 96.31 70 LEU A O 1
ATOM 551 N N . THR A 1 71 ? 6.273 4.123 -2.047 1.00 97.06 71 THR A N 1
ATOM 552 C CA . THR A 1 71 ? 6.468 4.849 -0.789 1.00 97.06 71 THR A CA 1
ATOM 553 C C . THR A 1 71 ? 5.158 4.924 -0.018 1.00 97.06 71 THR A C 1
ATOM 555 O O . THR A 1 71 ? 4.144 5.384 -0.538 1.00 97.06 71 THR A O 1
ATOM 558 N N . GLN A 1 72 ? 5.174 4.514 1.250 1.00 96.44 72 GLN A N 1
ATOM 559 C CA . GLN A 1 72 ? 4.027 4.671 2.138 1.00 96.44 72 GLN A CA 1
ATOM 560 C C . GLN A 1 72 ? 3.993 6.096 2.696 1.00 96.44 72 GLN A C 1
ATOM 562 O O . GLN A 1 72 ? 4.789 6.463 3.565 1.00 96.44 72 GLN A O 1
ATOM 567 N N . LEU A 1 73 ? 3.029 6.884 2.218 1.00 95.88 73 LEU A N 1
ATOM 568 C CA . LEU A 1 73 ? 2.824 8.268 2.654 1.00 95.88 73 LEU A CA 1
ATOM 569 C C . LEU A 1 73 ? 2.211 8.348 4.057 1.00 95.88 73 LEU A C 1
ATOM 571 O O . LEU A 1 73 ? 2.591 9.197 4.863 1.00 95.88 73 LEU A O 1
ATOM 575 N N . SER A 1 74 ? 1.270 7.454 4.365 1.00 94.25 74 SER A N 1
ATOM 576 C CA . SER A 1 74 ? 0.629 7.365 5.678 1.00 94.25 74 SER A CA 1
ATOM 577 C C . SER A 1 74 ?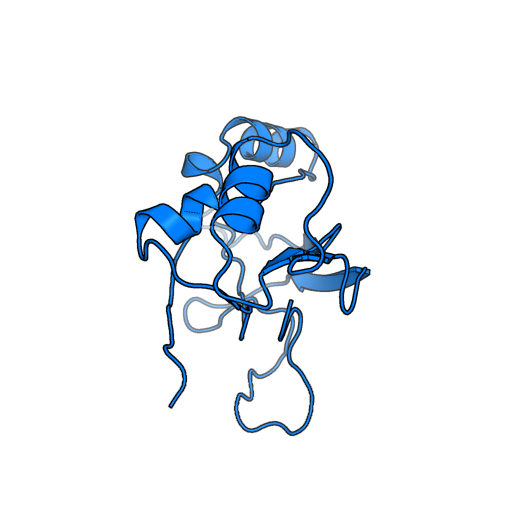 0.085 5.960 5.944 1.00 94.25 74 SER A C 1
ATOM 579 O O . SER A 1 74 ? -0.098 5.174 5.017 1.00 94.25 74 SER A O 1
ATOM 581 N N . ASN A 1 75 ? -0.165 5.644 7.215 1.00 94.44 75 ASN A N 1
ATOM 582 C CA . ASN A 1 75 ? -0.886 4.439 7.633 1.00 94.44 75 ASN A CA 1
ATOM 583 C C . ASN A 1 75 ? -1.779 4.735 8.836 1.00 94.44 75 ASN A C 1
ATOM 585 O O . ASN A 1 75 ? -1.539 5.691 9.584 1.00 94.44 75 ASN A O 1
ATOM 589 N N . ARG A 1 76 ? -2.820 3.921 9.014 1.00 93.81 76 ARG A N 1
ATOM 590 C CA . ARG A 1 76 ? -3.766 4.025 10.124 1.00 93.81 76 ARG A CA 1
ATOM 591 C C . ARG A 1 76 ? -4.177 2.630 10.581 1.00 93.81 76 ARG A C 1
ATOM 593 O O . ARG A 1 76 ? -4.560 1.802 9.767 1.00 93.81 76 ARG A O 1
ATOM 600 N N . LEU A 1 77 ? -4.143 2.402 11.890 1.00 93.69 77 LEU A N 1
ATOM 601 C CA . LEU A 1 77 ? -4.433 1.117 12.514 1.00 93.69 77 LEU A CA 1
ATOM 602 C C . LEU A 1 77 ? -5.432 1.285 13.658 1.00 93.69 77 LEU A C 1
ATOM 604 O O . LEU A 1 77 ? -5.173 1.995 14.632 1.00 93.69 77 LEU A O 1
ATOM 608 N N . VAL A 1 78 ? -6.549 0.567 13.578 1.00 94.56 78 VAL A N 1
ATOM 609 C CA . VAL A 1 78 ? -7.540 0.488 14.658 1.00 94.56 78 VAL A CA 1
ATOM 610 C C . VAL A 1 78 ? -7.056 -0.514 15.714 1.00 94.56 78 VAL A C 1
ATOM 612 O O . VAL A 1 78 ? -7.019 -1.719 15.476 1.00 94.56 78 VAL A O 1
ATOM 615 N N . MET A 1 79 ? -6.648 -0.039 16.890 1.00 93.75 79 MET A N 1
ATOM 616 C CA . MET A 1 79 ? -5.973 -0.853 17.915 1.00 93.75 79 MET A CA 1
ATOM 617 C C . MET A 1 79 ? -6.922 -1.707 18.765 1.00 93.75 79 MET A C 1
ATOM 619 O O . MET A 1 79 ? -6.489 -2.696 19.365 1.00 93.75 79 MET A O 1
ATOM 623 N N . GLN A 1 80 ? -8.192 -1.316 18.841 1.00 93.75 80 GLN A N 1
ATOM 624 C CA . GLN A 1 80 ? -9.234 -1.916 19.677 1.00 93.75 80 GLN A CA 1
ATOM 625 C C . GLN A 1 80 ? -10.514 -2.099 18.853 1.00 93.75 80 GLN A C 1
ATOM 627 O O . GLN A 1 80 ? -10.691 -1.357 17.892 1.00 93.75 80 GLN A O 1
ATOM 632 N N . PRO A 1 81 ? -11.408 -3.040 19.201 1.00 92.12 81 PRO A N 1
ATOM 633 C CA . PRO A 1 81 ? -12.675 -3.214 18.493 1.00 92.12 81 PRO A CA 1
ATOM 634 C C . PRO A 1 81 ? -13.590 -2.006 18.745 1.00 92.12 81 PRO A C 1
ATOM 636 O O . PRO A 1 81 ? -14.384 -1.996 19.683 1.00 92.12 81 PRO A O 1
ATOM 639 N N . ASP A 1 82 ? -13.440 -0.967 17.927 1.00 92.00 82 ASP A N 1
ATOM 640 C CA . ASP A 1 82 ? -14.120 0.316 18.074 1.00 92.00 82 ASP A CA 1
ATOM 641 C C . ASP A 1 82 ? -14.827 0.704 16.771 1.00 92.00 82 ASP A C 1
ATOM 643 O O . ASP A 1 82 ? -14.211 1.167 15.809 1.00 92.00 82 ASP A O 1
ATOM 647 N N . ALA A 1 83 ? -16.153 0.554 16.762 1.00 89.00 83 ALA A N 1
ATOM 648 C CA . ALA A 1 83 ? -16.991 0.912 15.622 1.00 89.00 83 ALA A CA 1
ATOM 649 C C . ALA A 1 83 ? -16.911 2.409 15.272 1.00 89.00 83 ALA A C 1
ATOM 651 O O . ALA A 1 83 ? -17.114 2.778 14.116 1.00 89.00 83 ALA A O 1
ATOM 652 N N . LYS A 1 84 ? -16.582 3.283 16.237 1.00 90.44 84 LYS A N 1
ATOM 653 C CA . LYS A 1 84 ? -16.398 4.715 15.962 1.00 90.44 84 LYS A CA 1
ATOM 654 C C . LYS A 1 84 ? -15.133 4.964 15.148 1.00 90.44 84 LYS A C 1
ATOM 656 O O . LYS A 1 84 ? -15.146 5.839 14.289 1.00 90.44 84 LYS A O 1
ATOM 661 N N . ALA A 1 85 ? -14.070 4.192 15.379 1.00 91.62 85 ALA A N 1
ATOM 662 C CA . ALA A 1 85 ? -12.837 4.279 14.596 1.00 91.62 85 ALA A CA 1
ATOM 663 C C . ALA A 1 85 ? -13.056 3.838 13.149 1.00 91.62 85 ALA A C 1
ATOM 665 O O . ALA A 1 85 ? -12.643 4.545 12.235 1.00 91.62 85 ALA A O 1
ATOM 666 N N . VAL A 1 86 ? -13.778 2.735 12.941 1.00 89.94 86 VAL A N 1
ATOM 667 C CA . VAL A 1 86 ? -14.166 2.281 11.596 1.00 89.94 86 VAL A CA 1
ATOM 668 C C . VAL A 1 86 ? -15.051 3.330 10.913 1.00 89.94 86 VAL A C 1
ATOM 670 O O . VAL A 1 86 ? -14.764 3.752 9.797 1.00 89.94 86 VAL A O 1
ATOM 673 N N . GLY A 1 87 ? -16.066 3.850 11.612 1.00 89.50 87 GLY A N 1
ATOM 674 C CA . GLY A 1 87 ? -16.923 4.919 11.089 1.00 89.50 87 GLY A CA 1
ATOM 675 C C . GLY A 1 87 ? -16.151 6.191 10.717 1.00 89.50 87 GLY A C 1
ATOM 676 O O . GLY A 1 87 ? -16.424 6.790 9.678 1.00 89.50 87 GLY A O 1
ATOM 677 N N . PHE A 1 88 ? -15.154 6.578 11.517 1.00 91.62 88 PHE A N 1
ATOM 678 C CA . PHE A 1 88 ? -14.263 7.699 11.214 1.00 91.62 88 PHE A CA 1
ATOM 679 C C . PHE A 1 88 ? -13.440 7.447 9.942 1.00 91.62 88 PHE A C 1
ATOM 681 O O . PHE A 1 88 ? -13.352 8.338 9.099 1.00 91.62 88 PHE A O 1
ATOM 688 N N . LEU A 1 89 ? -12.883 6.243 9.771 1.00 91.06 89 LEU A N 1
ATOM 689 C CA . LEU A 1 89 ? -12.094 5.877 8.589 1.00 91.06 89 LEU A CA 1
ATOM 690 C C . LEU A 1 89 ? -12.932 5.796 7.305 1.00 91.06 89 LEU A C 1
ATOM 692 O O . LEU A 1 89 ? -12.424 6.117 6.236 1.00 91.06 89 LEU A O 1
ATOM 696 N N . LEU A 1 90 ? -14.206 5.408 7.399 1.00 89.69 90 LEU A N 1
ATOM 697 C CA . LEU A 1 90 ? -15.109 5.336 6.246 1.00 89.69 90 LEU A CA 1
ATOM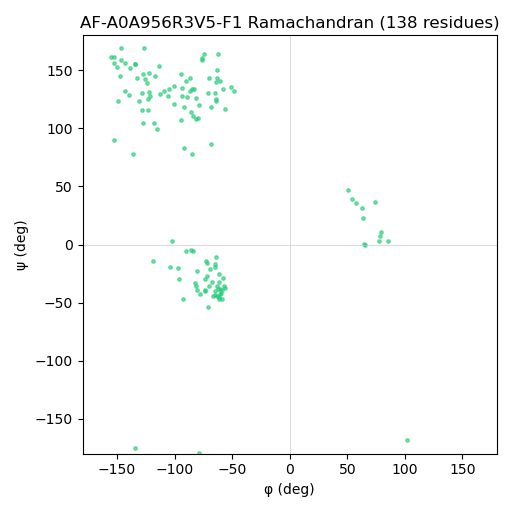 698 C C . LEU A 1 90 ? -15.693 6.704 5.861 1.00 89.69 90 LEU A C 1
ATOM 700 O O . LEU A 1 90 ? -15.864 6.992 4.681 1.00 89.69 90 LEU A O 1
ATOM 704 N N . ALA A 1 91 ? -16.038 7.542 6.845 1.00 87.62 91 ALA A N 1
ATOM 705 C CA . ALA A 1 91 ? -16.734 8.808 6.601 1.00 87.62 91 ALA A CA 1
ATOM 706 C C . ALA A 1 91 ? -15.808 10.032 6.537 1.00 87.62 91 ALA A C 1
ATOM 708 O O . ALA A 1 91 ? -16.228 11.075 6.032 1.00 87.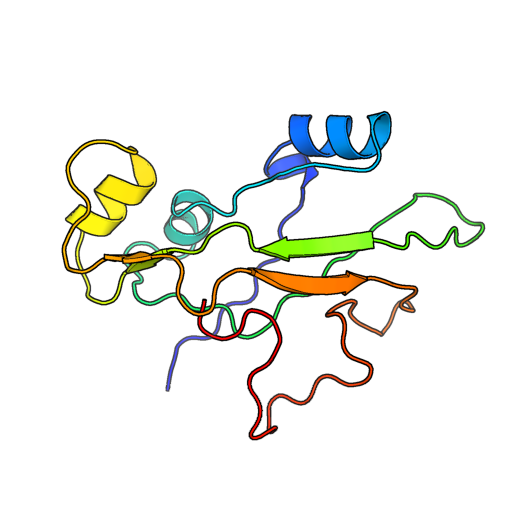62 91 ALA A O 1
ATOM 709 N N . GLY A 1 92 ? -14.594 9.949 7.096 1.00 79.44 92 GLY A N 1
ATOM 710 C CA . GLY A 1 92 ? -13.628 11.051 7.147 1.00 79.44 92 GLY A CA 1
ATOM 711 C C . GLY A 1 92 ? -14.096 12.265 7.960 1.00 79.44 92 GLY A C 1
ATOM 712 O O . GLY A 1 92 ? -13.652 13.384 7.710 1.00 79.44 92 GLY A O 1
ATOM 713 N N . LYS A 1 93 ? -15.034 12.081 8.898 1.00 78.69 93 LYS A N 1
ATOM 714 C CA . LYS A 1 93 ? -15.656 13.168 9.672 1.00 78.69 93 LYS A CA 1
ATOM 715 C C . LYS A 1 93 ? -15.534 12.930 11.171 1.00 78.69 93 LYS A C 1
ATOM 717 O O . LYS A 1 93 ? -15.745 11.817 11.644 1.00 78.69 93 LYS A O 1
ATOM 722 N N . GLY A 1 94 ? -15.307 14.015 11.910 1.00 79.12 94 GLY A N 1
ATOM 723 C CA . GLY A 1 94 ? -15.237 14.022 13.371 1.00 79.12 94 GLY A CA 1
ATOM 724 C C . GLY A 1 94 ? -13.808 14.073 13.902 1.00 79.12 94 GLY A C 1
ATOM 725 O O . GLY A 1 94 ? -12.865 14.343 13.163 1.00 79.12 94 GLY A O 1
ATOM 726 N N . GLU A 1 95 ? -13.660 13.844 15.201 1.00 83.12 95 GLU A N 1
ATOM 727 C CA . GLU A 1 95 ? -12.354 13.724 15.848 1.00 83.12 95 GLU A CA 1
ATOM 728 C C . GLU A 1 95 ? -11.844 12.285 15.756 1.00 83.12 95 GLU A C 1
ATOM 730 O O . GLU A 1 95 ? -12.620 11.331 15.863 1.00 83.12 95 GLU A O 1
ATOM 735 N N . ALA A 1 96 ? -10.531 12.131 15.574 1.00 85.25 96 ALA A N 1
ATOM 736 C CA . ALA A 1 96 ? -9.899 10.822 15.514 1.00 85.25 96 ALA A CA 1
ATOM 737 C C . ALA A 1 96 ? -10.041 10.101 16.870 1.00 85.25 96 ALA A C 1
ATOM 739 O O . ALA A 1 96 ? -9.591 10.636 17.890 1.00 85.25 96 ALA A O 1
ATOM 740 N N . PRO A 1 97 ? -10.629 8.892 16.914 1.00 90.50 97 PRO A N 1
ATOM 741 C CA . PRO A 1 97 ? -10.755 8.147 18.161 1.00 90.50 97 PRO A CA 1
ATOM 742 C C . PRO A 1 97 ? -9.395 7.770 18.748 1.00 90.50 97 PRO A C 1
ATOM 744 O O . PRO A 1 97 ? -8.440 7.502 18.023 1.00 90.50 97 PRO A O 1
ATOM 747 N N . THR A 1 98 ? -9.312 7.663 20.074 1.00 91.81 98 THR A N 1
ATOM 748 C CA . THR A 1 98 ? -8.073 7.281 20.783 1.00 91.81 98 THR A CA 1
ATOM 749 C C . THR A 1 98 ? -7.613 5.851 20.487 1.00 91.81 98 THR A C 1
ATOM 751 O O . THR A 1 98 ? -6.451 5.507 20.704 1.00 91.81 98 THR A O 1
ATOM 754 N N . SER A 1 99 ? -8.523 5.013 19.992 1.00 93.19 99 SER A N 1
ATOM 755 C CA . SER A 1 99 ? -8.266 3.657 19.506 1.00 93.19 99 SER A CA 1
ATOM 756 C C . SER A 1 99 ? -7.530 3.639 18.159 1.00 93.19 99 SER A C 1
ATOM 758 O O . SER A 1 99 ? -6.997 2.594 17.784 1.00 93.19 99 SER A O 1
ATOM 760 N N . LEU A 1 100 ? -7.462 4.767 17.443 1.00 93.62 100 LEU A N 1
ATOM 761 C CA . LEU A 1 100 ? -6.774 4.893 16.164 1.00 93.62 100 LEU A CA 1
ATOM 762 C C . LEU A 1 100 ? -5.305 5.276 16.367 1.00 93.62 100 LEU A C 1
ATOM 764 O O . LEU A 1 100 ? -4.974 6.277 17.001 1.00 93.62 100 LEU A O 1
ATOM 768 N N . ARG A 1 101 ? -4.407 4.494 15.777 1.00 92.56 101 ARG A N 1
ATOM 769 C CA . ARG A 1 101 ? -2.986 4.823 15.665 1.00 92.56 101 ARG A CA 1
ATOM 770 C C . ARG A 1 101 ? -2.687 5.250 14.236 1.00 92.56 101 ARG A C 1
ATOM 772 O O . ARG A 1 101 ? -3.060 4.536 13.317 1.00 92.56 101 ARG A O 1
ATOM 779 N N . SER A 1 102 ? -1.961 6.349 14.062 1.00 92.31 102 SER A N 1
ATOM 780 C CA . SER A 1 102 ? -1.609 6.880 12.740 1.00 92.31 102 SER A CA 1
ATOM 781 C C . SER A 1 102 ? -0.097 6.994 12.570 1.00 92.31 102 SER A C 1
ATOM 783 O O . SER A 1 102 ? 0.611 7.293 13.532 1.00 92.31 102 SER A O 1
ATOM 785 N N . ASN A 1 103 ? 0.376 6.801 11.338 1.00 91.12 103 ASN A N 1
ATOM 786 C CA . ASN A 1 103 ? 1.761 6.993 10.897 1.00 91.12 103 ASN A CA 1
ATOM 787 C C . ASN A 1 103 ? 2.792 6.225 11.735 1.00 91.12 103 ASN A C 1
ATOM 789 O O . ASN A 1 103 ? 3.883 6.717 12.035 1.00 91.12 103 ASN A O 1
ATOM 793 N N . TRP A 1 104 ? 2.450 4.998 12.122 1.00 86.62 104 TRP A N 1
ATOM 794 C CA . TRP A 1 104 ? 3.390 4.112 12.793 1.00 86.62 104 TRP A CA 1
ATOM 795 C C . TRP A 1 104 ? 4.449 3.642 11.795 1.00 86.62 104 TRP A C 1
ATOM 797 O O . TRP A 1 104 ? 4.087 3.183 10.723 1.00 86.62 104 TRP A O 1
ATOM 807 N N . LYS A 1 105 ? 5.747 3.737 12.121 1.00 84.69 105 LYS A N 1
ATOM 808 C CA . LYS A 1 105 ? 6.836 3.419 11.169 1.00 84.69 105 LYS A CA 1
ATOM 809 C C . LYS A 1 105 ? 6.663 4.137 9.811 1.00 84.69 105 LYS A C 1
ATOM 811 O O . LYS A 1 105 ? 6.744 3.508 8.766 1.00 84.69 105 LYS A O 1
ATOM 816 N N . GLY A 1 106 ? 6.367 5.438 9.823 1.00 81.06 106 GLY A N 1
ATOM 817 C CA . GLY A 1 106 ? 6.107 6.188 8.589 1.00 81.06 106 GLY A CA 1
ATOM 818 C C . GLY A 1 106 ? 7.297 6.247 7.620 1.00 81.06 106 GLY A C 1
ATOM 819 O O . GLY A 1 106 ? 8.440 6.017 8.014 1.00 81.06 106 GLY A O 1
ATOM 820 N N . GLN A 1 107 ? 7.010 6.623 6.367 1.00 84.75 107 GLN A N 1
ATOM 821 C CA . GLN A 1 107 ? 7.993 6.837 5.290 1.00 84.75 107 GLN A CA 1
ATOM 822 C C . GLN A 1 107 ? 8.789 5.581 4.895 1.00 84.75 107 GLN A C 1
ATOM 824 O O . GLN A 1 107 ? 9.948 5.665 4.489 1.00 84.75 107 GLN A O 1
ATOM 829 N N . GLN A 1 108 ? 8.177 4.400 5.006 1.00 93.94 108 GLN A N 1
ATOM 830 C CA . GLN A 1 108 ? 8.753 3.193 4.419 1.00 93.94 108 GLN A CA 1
ATOM 831 C C . GLN A 1 108 ? 8.665 3.249 2.897 1.00 93.94 108 GLN A C 1
ATOM 833 O O . GLN A 1 108 ? 7.693 3.755 2.337 1.00 93.94 108 GLN A O 1
ATOM 838 N N . GLN A 1 109 ? 9.692 2.722 2.243 1.00 96.25 109 GLN A N 1
ATOM 839 C CA . GLN A 1 109 ? 9.811 2.719 0.795 1.00 96.25 109 GLN A CA 1
ATOM 840 C C . GLN A 1 109 ? 10.548 1.469 0.331 1.00 96.25 109 GLN A C 1
ATOM 842 O O . GLN A 1 109 ? 11.460 0.997 1.016 1.00 96.25 109 GLN A O 1
ATOM 847 N N . ILE A 1 110 ? 10.147 0.953 -0.826 1.00 95.81 110 ILE A N 1
ATOM 848 C CA . ILE A 1 110 ? 10.824 -0.140 -1.521 1.00 95.81 110 ILE A CA 1
ATOM 849 C C . ILE A 1 110 ? 11.118 0.267 -2.960 1.00 95.81 110 ILE A C 1
ATOM 851 O O . ILE A 1 110 ? 10.350 1.007 -3.581 1.00 95.81 110 ILE A O 1
ATOM 855 N N . ALA A 1 111 ? 12.239 -0.224 -3.480 1.00 94.94 111 ALA A N 1
ATOM 856 C CA . ALA A 1 111 ? 12.510 -0.198 -4.906 1.00 94.94 111 ALA A CA 1
ATOM 857 C C . ALA A 1 111 ? 11.862 -1.429 -5.542 1.00 94.94 111 ALA A C 1
ATOM 859 O O . ALA A 1 111 ? 11.990 -2.533 -5.017 1.00 94.94 111 ALA A O 1
ATOM 860 N N . LEU A 1 112 ? 11.169 -1.217 -6.653 1.00 91.88 112 LEU A N 1
ATOM 861 C CA . LEU A 1 112 ? 10.571 -2.255 -7.477 1.00 91.88 112 LEU A CA 1
ATOM 862 C C . LEU A 1 112 ? 11.419 -2.393 -8.737 1.00 91.88 112 LEU A C 1
ATOM 864 O O . LEU A 1 112 ? 11.699 -1.394 -9.407 1.00 91.88 112 LEU A O 1
ATOM 868 N N . SER A 1 113 ? 11.830 -3.619 -9.037 1.00 86.00 113 SER A N 1
ATOM 869 C CA . SER A 1 113 ? 12.665 -3.946 -10.195 1.00 86.00 113 SER A CA 1
ATOM 870 C C . SER A 1 113 ? 12.126 -5.167 -10.932 1.00 86.00 113 SER A C 1
ATOM 872 O O . SER A 1 113 ? 11.052 -5.676 -10.599 1.00 86.00 113 SER A O 1
ATOM 874 N N . HIS A 1 114 ? 12.862 -5.629 -11.945 1.00 74.31 114 HIS A N 1
ATOM 875 C CA . HIS A 1 114 ? 12.559 -6.872 -12.644 1.00 74.31 114 HIS A CA 1
ATOM 876 C C . HIS A 1 114 ? 12.308 -8.021 -11.655 1.00 74.31 114 HIS A C 1
ATOM 878 O O . HIS A 1 114 ? 13.088 -8.230 -10.725 1.00 74.31 114 HIS A O 1
ATOM 884 N N . HIS A 1 115 ? 11.218 -8.743 -11.890 1.00 68.81 115 HIS A N 1
ATOM 885 C CA . HIS A 1 115 ? 10.879 -10.011 -11.259 1.00 68.81 115 HIS A CA 1
ATOM 886 C C . HIS A 1 115 ? 10.461 -10.964 -12.379 1.00 68.81 115 HIS A C 1
ATOM 888 O O . HIS A 1 115 ? 9.875 -10.532 -13.378 1.00 68.81 115 HIS A O 1
ATOM 894 N N . ASP A 1 116 ? 10.813 -12.239 -12.246 1.00 69.12 116 ASP A N 1
ATOM 895 C CA . ASP A 1 116 ? 10.331 -13.255 -13.171 1.00 69.12 116 ASP A CA 1
ATOM 896 C C . ASP A 1 116 ? 8.884 -13.660 -12.819 1.00 69.12 116 ASP A C 1
ATOM 898 O O . ASP A 1 116 ? 8.269 -13.131 -11.895 1.00 69.12 116 ASP A O 1
ATOM 902 N N . GLN A 1 117 ? 8.307 -14.601 -13.568 1.00 68.69 117 GLN A N 1
ATOM 903 C CA . GLN A 1 117 ? 6.933 -15.061 -13.333 1.00 68.69 117 GLN A CA 1
ATOM 904 C C . GLN A 1 117 ? 6.744 -15.787 -11.980 1.00 68.69 117 GLN A C 1
ATOM 906 O O . GLN A 1 117 ? 5.609 -15.995 -11.543 1.00 68.69 117 GLN A O 1
ATOM 911 N N . TYR A 1 118 ? 7.826 -16.231 -11.344 1.00 72.75 118 TYR A N 1
ATOM 912 C CA . TYR A 1 118 ? 7.805 -17.029 -10.119 1.00 72.75 118 TYR A CA 1
ATOM 913 C C . TYR A 1 118 ? 8.164 -16.209 -8.874 1.00 72.75 118 TYR A C 1
ATOM 915 O O . TYR A 1 118 ? 7.799 -16.607 -7.763 1.00 72.75 118 TYR A O 1
ATOM 923 N N . ASP A 1 119 ? 8.805 -15.060 -9.064 1.00 78.12 119 ASP A N 1
ATOM 924 C CA . ASP A 1 119 ? 9.217 -14.135 -8.025 1.00 78.12 119 ASP A CA 1
ATOM 925 C C . ASP A 1 119 ? 8.189 -13.024 -7.799 1.00 78.12 119 ASP A C 1
ATOM 927 O O . ASP A 1 119 ? 7.498 -12.553 -8.700 1.00 78.12 119 ASP A O 1
ATOM 931 N N . LYS A 1 120 ? 8.089 -12.582 -6.544 1.00 84.88 120 LYS A N 1
ATOM 932 C CA . LYS A 1 120 ? 7.230 -11.464 -6.152 1.00 84.88 120 LYS A CA 1
ATOM 933 C C . LYS A 1 120 ? 8.059 -10.203 -6.000 1.00 84.88 120 LYS A C 1
ATOM 935 O O . LYS A 1 120 ? 9.095 -10.214 -5.343 1.00 84.88 120 LYS A O 1
ATOM 940 N N . ASN A 1 121 ? 7.557 -9.090 -6.518 1.00 89.31 121 ASN A N 1
ATOM 941 C CA . ASN A 1 121 ? 8.231 -7.803 -6.393 1.00 89.31 121 ASN A CA 1
ATOM 942 C C . ASN A 1 121 ? 7.881 -7.115 -5.061 1.00 89.31 121 ASN A C 1
ATOM 944 O O . ASN A 1 121 ? 7.021 -6.234 -4.997 1.00 89.31 121 ASN A O 1
ATOM 948 N N . ASP A 1 122 ? 8.509 -7.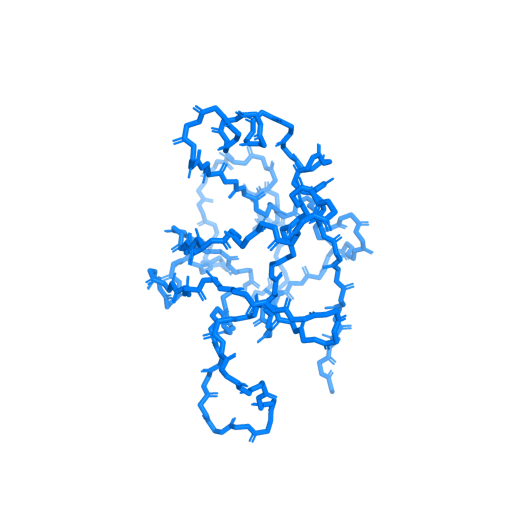562 -3.974 1.00 92.12 122 ASP A N 1
ATOM 949 C CA . ASP A 1 122 ? 8.340 -7.013 -2.616 1.00 92.12 122 ASP A CA 1
ATOM 950 C C . ASP A 1 122 ? 9.498 -6.094 -2.170 1.00 92.12 122 ASP A C 1
ATOM 952 O O . ASP A 1 122 ? 9.508 -5.573 -1.049 1.00 92.12 122 ASP A O 1
ATOM 956 N N . GLY A 1 123 ? 10.457 -5.852 -3.070 1.00 91.12 123 GLY A N 1
ATOM 957 C CA . GLY A 1 123 ? 11.634 -5.017 -2.835 1.00 91.12 123 GLY A CA 1
ATOM 958 C C . GLY A 1 123 ? 12.753 -5.696 -2.046 1.00 91.12 123 GLY A C 1
ATOM 959 O O . GLY A 1 123 ? 13.690 -5.019 -1.611 1.00 91.12 123 GLY A O 1
ATOM 960 N N . MET A 1 124 ? 12.673 -7.012 -1.836 1.00 91.00 124 MET A N 1
ATOM 961 C CA . MET A 1 124 ? 13.731 -7.822 -1.241 1.00 91.00 124 MET A CA 1
ATOM 962 C C . MET A 1 124 ? 14.307 -8.808 -2.264 1.00 91.00 124 MET A C 1
ATOM 964 O O . MET A 1 124 ? 13.631 -9.230 -3.191 1.00 91.00 124 MET A O 1
ATOM 968 N N . PHE A 1 125 ? 15.567 -9.212 -2.076 1.00 89.12 125 PHE A N 1
ATOM 969 C CA . PHE A 1 125 ? 16.161 -10.296 -2.874 1.00 89.12 125 PHE A CA 1
ATOM 970 C C . PHE A 1 125 ? 15.626 -11.679 -2.484 1.00 89.12 125 PHE A C 1
ATOM 972 O O . PHE A 1 125 ? 15.608 -12.590 -3.299 1.00 89.12 125 PHE A O 1
ATOM 979 N N . GLU A 1 126 ? 15.246 -11.850 -1.216 1.00 89.12 126 GLU A N 1
ATOM 980 C CA . GLU A 1 126 ? 14.684 -13.090 -0.687 1.00 89.12 126 GLU A CA 1
ATOM 981 C C . GLU A 1 126 ? 13.700 -12.752 0.436 1.00 89.12 126 GLU A C 1
ATOM 983 O O . GLU A 1 126 ? 14.061 -12.104 1.430 1.00 89.12 126 GLU A O 1
ATOM 988 N N . LEU A 1 127 ? 12.457 -13.216 0.300 1.00 90.69 127 LEU A N 1
ATOM 989 C CA . LEU A 1 127 ? 11.424 -13.022 1.307 1.00 90.69 127 LEU A CA 1
ATOM 990 C C . LEU A 1 127 ? 11.520 -14.085 2.404 1.00 90.69 127 LEU A C 1
ATOM 992 O O . LEU A 1 127 ? 11.175 -15.250 2.210 1.00 90.69 127 LEU A O 1
ATOM 996 N N . ARG A 1 128 ? 11.916 -13.662 3.606 1.00 92.75 128 ARG A N 1
ATOM 997 C CA . ARG A 1 128 ? 12.063 -14.547 4.769 1.00 92.75 128 ARG A CA 1
ATOM 998 C C . ARG A 1 128 ? 11.089 -14.201 5.887 1.00 92.75 128 ARG A C 1
ATOM 1000 O O . ARG A 1 128 ? 11.336 -13.301 6.688 1.00 92.75 128 ARG A O 1
ATOM 1007 N N . LEU A 1 129 ? 9.984 -14.946 5.963 1.00 90.81 129 LEU A N 1
ATOM 1008 C CA . LEU A 1 129 ? 8.941 -14.759 6.985 1.00 90.81 129 LEU A CA 1
ATOM 1009 C C . LEU A 1 129 ? 9.389 -15.159 8.403 1.00 90.81 129 LEU A C 1
ATOM 1011 O O . LEU A 1 129 ? 8.779 -14.716 9.376 1.00 90.81 129 LEU A O 1
ATOM 1015 N N . ASP A 1 130 ? 10.428 -15.989 8.508 1.00 92.19 130 ASP A N 1
ATOM 1016 C CA . ASP A 1 130 ? 11.059 -16.460 9.747 1.00 92.19 130 ASP A CA 1
ATOM 1017 C C . ASP A 1 130 ? 12.138 -15.503 10.282 1.00 92.19 130 ASP A C 1
ATOM 1019 O O . ASP A 1 130 ? 12.705 -15.736 11.348 1.00 92.19 130 ASP A O 1
ATOM 1023 N N . SER A 1 131 ? 12.437 -14.436 9.538 1.00 91.94 131 SER A N 1
ATOM 1024 C CA . SER A 1 131 ? 13.453 -13.452 9.895 1.00 91.94 131 SER A CA 1
ATOM 1025 C C . SER A 1 131 ? 13.109 -12.711 11.191 1.00 91.94 131 SER A C 1
ATOM 1027 O O . SER A 1 131 ? 11.964 -12.336 11.437 1.00 91.94 131 SER A O 1
ATOM 1029 N N . GLU A 1 132 ? 14.132 -12.412 11.994 1.00 91.62 132 GLU A N 1
ATOM 1030 C CA . GLU A 1 132 ? 14.007 -11.558 13.185 1.00 91.62 132 GLU A CA 1
ATOM 1031 C C . GLU A 1 132 ? 13.788 -10.076 12.833 1.00 91.62 132 GLU A C 1
ATOM 1033 O O . GLU A 1 132 ? 13.396 -9.272 13.683 1.00 91.62 132 GLU A O 1
ATOM 1038 N N . ARG A 1 133 ? 14.061 -9.692 11.579 1.00 90.69 133 ARG A N 1
ATOM 1039 C CA . ARG A 1 133 ? 13.845 -8.329 11.085 1.00 90.69 133 ARG A CA 1
ATOM 1040 C C . ARG A 1 133 ? 12.441 -8.185 10.516 1.00 90.69 133 ARG A C 1
ATOM 1042 O O . ARG A 1 133 ? 11.968 -9.056 9.794 1.00 90.69 133 ARG A O 1
ATOM 1049 N N . TYR A 1 134 ? 11.829 -7.032 10.781 1.00 91.81 134 TYR A N 1
ATOM 1050 C CA . TYR A 1 134 ? 10.579 -6.647 10.132 1.00 91.81 134 TYR A CA 1
ATOM 1051 C C . TYR A 1 134 ? 10.756 -6.551 8.618 1.00 91.81 134 TYR A C 1
ATOM 1053 O O . TYR A 1 134 ? 11.758 -6.015 8.139 1.00 91.81 134 TYR A O 1
ATOM 1061 N N . LEU A 1 135 ? 9.742 -7.011 7.897 1.00 95.06 135 LEU A N 1
ATOM 1062 C CA . LEU A 1 135 ? 9.635 -6.851 6.454 1.00 95.06 135 LEU A CA 1
ATOM 1063 C C . LEU A 1 135 ? 9.208 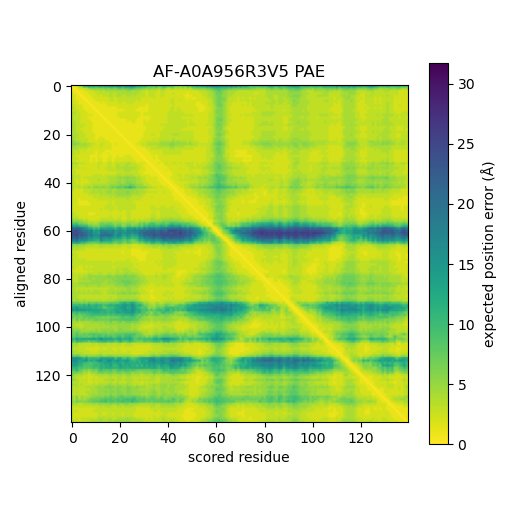-5.411 6.111 1.00 95.06 135 LEU A C 1
ATOM 1065 O O . LEU A 1 135 ? 8.685 -4.691 6.979 1.00 95.06 135 LEU A O 1
ATOM 1069 N N . PRO A 1 136 ? 9.429 -4.951 4.867 1.00 94.81 136 PRO A N 1
ATOM 1070 C CA . PRO A 1 136 ? 8.882 -3.681 4.410 1.00 94.81 136 PRO A CA 1
ATOM 1071 C C . PRO A 1 136 ? 7.374 -3.601 4.677 1.00 94.81 136 PRO A C 1
ATOM 1073 O O . PRO A 1 136 ? 6.646 -4.569 4.465 1.00 94.81 136 PRO A O 1
ATOM 1076 N N . PHE A 1 137 ? 6.914 -2.456 5.192 1.00 95.62 137 PHE A N 1
ATOM 1077 C CA . PHE A 1 137 ? 5.508 -2.197 5.547 1.00 95.62 137 PHE A CA 1
ATOM 1078 C C . PHE A 1 137 ? 4.943 -3.061 6.690 1.00 95.62 137 PHE A C 1
ATOM 1080 O O . PHE A 1 137 ? 3.797 -2.868 7.099 1.00 95.62 137 PHE A O 1
ATOM 1087 N N . GLU A 1 138 ? 5.733 -3.968 7.281 1.00 95.38 138 GLU A N 1
ATOM 1088 C CA . GLU A 1 138 ? 5.230 -4.893 8.293 1.00 95.38 138 GLU A CA 1
ATOM 1089 C C . GLU A 1 138 ? 4.749 -4.180 9.566 1.00 95.38 138 GLU A C 1
ATOM 1091 O O . GLU A 1 138 ? 5.498 -3.482 10.273 1.00 95.38 138 GLU A O 1
ATOM 1096 N N . GLY A 1 139 ? 3.500 -4.469 9.929 1.00 93.00 139 GLY A N 1
ATOM 1097 C CA . GLY A 1 139 ? 2.858 -3.958 11.133 1.00 93.00 139 GLY A CA 1
ATOM 1098 C C . GLY A 1 139 ? 2.217 -2.582 10.968 1.00 93.00 139 GLY A C 1
ATOM 1099 O O . GLY A 1 139 ? 1.737 -2.053 11.979 1.00 93.00 139 GLY A O 1
ATOM 1100 N N . THR A 1 140 ? 2.250 -2.023 9.754 1.00 92.62 140 THR A N 1
ATOM 1101 C CA . THR A 1 140 ? 1.511 -0.811 9.376 1.00 92.62 140 THR A CA 1
ATOM 1102 C C . THR A 1 140 ? 0.079 -1.126 8.972 1.00 92.62 140 THR A C 1
ATOM 1104 O O . THR A 1 140 ? -0.197 -2.312 8.655 1.00 92.62 140 THR A O 1
#

Mean predicted aligned error: 4.89 Å

Radius of gyration: 16.6 Å; Cα contacts (8 Å, |Δi|>4): 166; chains: 1; bounding box: 33×32×46 Å

Solvent-accessible surface area (backbone atoms only — not comparable to full-atom values): 9166 Å² total; per-residue (Å²): 133,83,89,85,85,87,83,89,79,55,55,65,79,74,39,51,64,35,46,52,35,28,76,73,70,75,50,65,73,87,81,92,52,57,61,73,52,38,72,80,45,69,84,70,53,57,70,51,40,66,71,64,64,61,89,82,87,75,87,51,96,84,64,72,74,68,74,48,73,54,67,43,85,68,44,71,33,40,72,47,91,45,70,66,43,54,50,31,62,67,66,75,59,84,80,86,46,90,48,50,46,65,47,62,83,57,71,42,70,36,56,36,53,86,59,59,99,88,54,71,36,51,51,59,98,71,91,60,91,85,49,95,62,82,50,71,64,44,72,55

Sequence (140 aa):
RRLEINRQISLLELDPLALLQLQAKGSCEFELGEALFDYDFPGHYRRQIKTLAVDIDTGDATGAEANAMLTQLSNRLVMQPDAKAVGFLLAGKGEAPTSLRSNWKGQQQIALSHHDQYDKNDGMFELRLDSERYLPFEGT